Protein AF-A0AAJ5F1E7-F1 (afdb_monomer_lite)

Structure (mmCIF, N/CA/C/O backbone):
data_AF-A0AAJ5F1E7-F1
#
_entry.id   AF-A0AAJ5F1E7-F1
#
loop_
_atom_site.group_PDB
_atom_site.id
_atom_site.type_symbol
_atom_site.label_atom_id
_atom_site.label_alt_id
_atom_site.label_comp_id
_atom_site.label_asym_id
_atom_site.label_entity_id
_atom_site.label_seq_id
_atom_site.pdbx_PDB_ins_code
_atom_site.Cartn_x
_atom_site.Cartn_y
_atom_site.Cartn_z
_atom_site.occupancy
_atom_site.B_iso_or_equiv
_atom_site.auth_seq_id
_atom_site.auth_comp_id
_atom_site.auth_asym_id
_atom_site.auth_atom_id
_atom_site.pdbx_PDB_model_num
ATOM 1 N N . MET A 1 1 ? -9.838 35.430 -61.523 1.00 43.75 1 MET A N 1
ATOM 2 C CA . MET A 1 1 ? -9.400 35.312 -60.116 1.00 43.75 1 MET A CA 1
ATOM 3 C C . MET A 1 1 ? -10.337 34.340 -59.413 1.00 43.75 1 MET A C 1
ATOM 5 O O . MET A 1 1 ? -11.413 34.733 -58.996 1.00 43.75 1 MET A O 1
ATOM 9 N N . THR A 1 2 ? -9.972 33.060 -59.374 1.00 48.19 2 THR A N 1
ATOM 10 C CA . THR A 1 2 ? -10.753 31.978 -58.747 1.00 48.19 2 THR A CA 1
ATOM 11 C C . THR A 1 2 ? -9.774 30.975 -58.145 1.00 48.19 2 THR A C 1
ATOM 13 O O . THR A 1 2 ? -9.548 29.894 -58.677 1.00 48.19 2 THR A O 1
ATOM 16 N N . SER A 1 3 ? -9.138 31.349 -57.037 1.00 47.78 3 SER A N 1
ATOM 17 C CA . SER A 1 3 ? -8.420 30.406 -56.181 1.00 47.78 3 SER A CA 1
ATOM 18 C C . SER A 1 3 ? -9.342 30.031 -55.025 1.00 47.78 3 SER A C 1
ATOM 20 O O . SER A 1 3 ? -9.601 30.831 -54.130 1.00 47.78 3 SER A O 1
ATOM 22 N N . LYS A 1 4 ? -9.885 28.810 -55.095 1.00 58.03 4 LYS A N 1
ATOM 23 C CA . LYS A 1 4 ? -10.574 28.129 -53.990 1.00 58.03 4 LYS A CA 1
ATOM 24 C C . LYS A 1 4 ? -9.787 28.338 -52.686 1.00 58.03 4 LYS A C 1
ATOM 26 O O . LYS A 1 4 ? -8.591 28.043 -52.688 1.00 58.03 4 LYS A O 1
ATOM 31 N N . PRO A 1 5 ? -10.409 28.781 -51.581 1.00 51.72 5 PRO A N 1
ATOM 32 C CA . PRO A 1 5 ? -9.750 28.700 -50.291 1.00 51.72 5 PRO A CA 1
ATOM 33 C C . PRO A 1 5 ? -9.569 27.222 -49.932 1.00 51.72 5 PRO A C 1
ATOM 35 O O . PRO A 1 5 ? -10.505 26.421 -49.974 1.00 51.72 5 PRO A O 1
ATOM 38 N N . LEU A 1 6 ? -8.315 26.877 -49.658 1.00 56.28 6 LEU A N 1
ATOM 39 C CA . LEU A 1 6 ? -7.856 25.590 -49.164 1.00 56.28 6 LEU A CA 1
ATOM 40 C C . LEU A 1 6 ? -8.673 25.234 -47.911 1.00 56.28 6 LEU A C 1
ATOM 42 O O . LEU A 1 6 ? -8.721 26.016 -46.964 1.00 56.28 6 LEU A O 1
ATOM 46 N N . ASN A 1 7 ? -9.361 24.092 -47.944 1.00 60.34 7 ASN A N 1
ATOM 47 C CA . ASN A 1 7 ? -10.174 23.584 -46.842 1.00 60.34 7 ASN A CA 1
ATOM 48 C C . ASN A 1 7 ? -9.252 23.209 -45.676 1.00 60.34 7 ASN A C 1
ATOM 50 O O . ASN A 1 7 ? -8.722 22.101 -45.630 1.00 60.34 7 ASN A O 1
ATOM 54 N N . VAL A 1 8 ? -9.005 24.164 -44.783 1.00 63.16 8 VAL A N 1
ATOM 55 C CA . VAL A 1 8 ? -8.294 23.926 -43.530 1.00 63.16 8 VAL A CA 1
ATOM 56 C C . VAL A 1 8 ? -9.310 23.305 -42.570 1.00 63.16 8 VAL A C 1
ATOM 58 O O . VAL A 1 8 ? -10.287 23.979 -42.231 1.00 63.16 8 VAL A O 1
ATOM 61 N N . PRO A 1 9 ? -9.145 22.040 -42.142 1.00 60.50 9 PRO A N 1
ATOM 62 C CA . PRO A 1 9 ? -10.025 21.478 -41.130 1.00 60.50 9 PRO A CA 1
ATOM 63 C C . PRO A 1 9 ? -9.928 22.338 -39.859 1.00 60.50 9 PRO A C 1
ATOM 65 O O . PRO A 1 9 ? -8.837 22.807 -39.518 1.00 60.50 9 PRO A O 1
ATOM 68 N N . PRO A 1 10 ? -11.050 22.604 -39.167 1.00 61.69 10 PRO A N 1
ATOM 69 C CA . PRO A 1 10 ? -11.043 23.466 -37.996 1.00 61.69 10 PRO A CA 1
ATOM 70 C C . PRO A 1 10 ? -10.083 22.894 -36.952 1.00 61.69 10 PRO A C 1
ATOM 72 O O . PRO A 1 10 ? -10.105 21.697 -36.681 1.00 61.69 10 PRO A O 1
ATOM 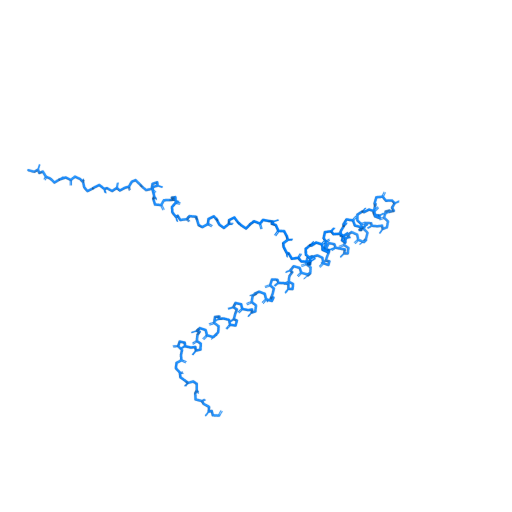75 N N . LEU A 1 11 ? -9.280 23.761 -36.327 1.00 57.34 11 LEU A N 1
ATOM 76 C CA . LEU A 1 11 ? -8.328 23.435 -35.249 1.00 57.34 11 LEU A CA 1
ATOM 77 C C . LEU A 1 11 ? -8.943 22.612 -34.095 1.00 57.34 11 LEU A C 1
ATOM 79 O O . LEU A 1 11 ? -8.213 22.023 -33.303 1.00 57.34 11 LEU A O 1
ATOM 83 N N . ALA A 1 12 ? -10.274 22.545 -34.010 1.00 58.34 12 ALA A N 1
ATOM 84 C CA . ALA A 1 12 ? -11.009 21.653 -33.121 1.00 58.34 12 ALA A CA 1
ATOM 85 C C . ALA A 1 12 ? -10.772 20.157 -33.424 1.00 58.34 12 ALA A C 1
ATOM 87 O O . ALA A 1 12 ? -10.647 19.376 -32.489 1.00 58.34 12 ALA A O 1
ATOM 88 N N . ALA A 1 13 ? -10.631 19.763 -34.696 1.00 55.75 13 ALA A N 1
ATOM 89 C CA . ALA A 1 13 ? -10.428 18.368 -35.102 1.00 55.75 13 ALA A CA 1
ATOM 90 C C . ALA A 1 13 ? -9.014 17.842 -34.788 1.00 55.75 13 ALA A C 1
ATOM 92 O O . ALA A 1 13 ? -8.841 16.654 -34.554 1.00 55.75 13 ALA A O 1
ATOM 93 N N . LEU A 1 14 ? -8.010 18.725 -34.715 1.00 55.81 14 LEU A N 1
ATOM 94 C CA . LEU A 1 14 ? -6.647 18.364 -34.292 1.00 55.81 14 LEU A CA 1
ATOM 95 C C . LEU A 1 14 ? -6.487 18.305 -32.766 1.00 55.81 14 LEU A C 1
ATOM 97 O O . LEU A 1 14 ? -5.476 17.812 -32.271 1.00 55.81 14 LEU A O 1
ATOM 101 N N . LYS A 1 15 ? -7.468 18.815 -32.012 1.00 55.41 15 LYS A N 1
ATOM 102 C CA . LYS A 1 15 ? -7.438 18.818 -30.546 1.00 55.41 15 LYS A CA 1
ATOM 103 C C . LYS A 1 15 ? -8.036 17.543 -29.941 1.00 55.41 15 LYS A C 1
ATOM 105 O O . LYS A 1 15 ? -7.655 17.186 -28.832 1.00 55.41 15 LYS A O 1
ATOM 110 N N . ASP A 1 16 ? -8.909 16.852 -30.676 1.00 50.72 16 ASP A N 1
ATOM 111 C CA . ASP A 1 16 ? -9.535 15.597 -30.235 1.00 50.72 16 ASP A CA 1
ATOM 112 C C . ASP A 1 16 ? -8.636 14.358 -30.410 1.00 50.72 16 ASP A C 1
ATOM 114 O O . ASP A 1 16 ? -8.837 13.364 -29.718 1.00 50.72 16 ASP A O 1
ATOM 118 N N . GLU A 1 17 ? -7.604 14.406 -31.262 1.00 54.88 17 GLU A N 1
ATOM 119 C CA . GLU A 1 17 ? -6.685 13.267 -31.458 1.00 54.88 17 GLU A CA 1
ATOM 120 C C . GLU A 1 17 ? -5.483 13.245 -30.498 1.00 54.88 17 GLU A C 1
ATOM 122 O O . GLU A 1 17 ? -4.774 12.242 -30.421 1.00 54.88 17 GLU A O 1
ATOM 127 N N . MET A 1 18 ? -5.240 14.321 -29.740 1.00 52.25 18 MET A N 1
ATOM 128 C CA . MET A 1 18 ? -4.019 14.477 -28.934 1.00 52.25 18 MET A CA 1
ATOM 129 C C . MET A 1 18 ? -4.230 14.323 -27.417 1.00 52.25 18 MET A C 1
ATOM 131 O O . MET A 1 18 ? -3.414 14.788 -26.625 1.00 52.25 18 MET A O 1
ATOM 135 N N . GLU A 1 19 ? -5.289 13.636 -26.982 1.00 57.28 19 GLU A N 1
ATOM 136 C CA . GLU A 1 19 ? -5.326 13.048 -25.639 1.00 57.28 19 GLU A CA 1
ATOM 137 C C . GLU A 1 19 ? -5.233 11.523 -25.755 1.00 57.28 19 GLU A C 1
ATOM 139 O O . GLU A 1 19 ? -6.247 10.866 -26.015 1.00 57.28 19 GLU A O 1
ATOM 144 N N . PRO A 1 20 ? -4.081 10.895 -25.452 1.00 51.28 20 PRO A N 1
ATOM 145 C CA . PRO A 1 20 ? -4.123 9.534 -24.964 1.00 51.28 20 PRO A CA 1
ATOM 146 C C . PRO A 1 20 ? -4.824 9.589 -23.605 1.00 51.28 20 PRO A C 1
ATOM 148 O O . PRO A 1 20 ? -4.184 9.698 -22.554 1.00 51.28 20 PRO A O 1
ATOM 151 N N . ARG A 1 21 ? -6.162 9.503 -23.610 1.00 55.34 21 ARG A N 1
ATOM 152 C CA . ARG A 1 21 ? -6.950 9.137 -22.434 1.00 55.34 21 ARG A CA 1
ATOM 153 C C . ARG A 1 21 ? -6.589 7.709 -22.084 1.00 55.34 21 ARG A C 1
ATOM 155 O O . ARG A 1 21 ? -7.329 6.759 -22.327 1.00 55.34 21 ARG A O 1
ATOM 162 N N . THR A 1 22 ? -5.434 7.588 -21.451 1.00 53.06 22 THR A N 1
ATOM 163 C CA . THR A 1 22 ? -5.042 6.446 -20.659 1.00 53.06 22 THR A CA 1
ATOM 164 C C . THR A 1 22 ? -6.015 6.435 -19.490 1.00 53.06 22 THR A C 1
ATOM 166 O O . THR A 1 22 ? -5.723 6.918 -18.397 1.00 53.06 22 THR A O 1
ATOM 169 N N . ARG A 1 23 ? -7.227 5.919 -19.725 1.00 49.75 23 ARG A N 1
ATOM 170 C CA . ARG A 1 23 ? -8.078 5.401 -18.664 1.00 49.75 23 ARG A CA 1
ATOM 171 C C . ARG A 1 23 ? -7.279 4.258 -18.056 1.00 49.75 23 ARG A C 1
ATOM 173 O O . ARG A 1 23 ? -7.444 3.106 -18.438 1.00 49.75 23 ARG A O 1
ATOM 180 N N . ARG A 1 24 ? -6.378 4.591 -17.125 1.00 54.38 24 ARG A N 1
ATOM 181 C CA . ARG A 1 24 ? -5.864 3.657 -16.130 1.00 54.38 24 ARG A CA 1
ATOM 182 C C . ARG A 1 24 ? -7.104 3.176 -15.405 1.00 54.38 24 ARG A C 1
ATOM 184 O O . ARG A 1 24 ? -7.616 3.857 -14.520 1.00 54.38 24 ARG A O 1
ATOM 191 N N . SER A 1 25 ? -7.654 2.062 -15.872 1.00 41.56 25 SER A N 1
ATOM 192 C CA . SER A 1 25 ? -8.683 1.332 -15.163 1.00 41.56 25 SER A CA 1
ATOM 193 C C . SER A 1 25 ? -8.123 1.105 -13.770 1.00 41.56 25 SER A C 1
ATOM 195 O O . SER A 1 25 ? -7.166 0.355 -13.591 1.00 41.56 25 SER A O 1
ATOM 197 N N . PHE A 1 26 ? -8.690 1.816 -12.804 1.00 53.44 26 PHE A N 1
ATOM 198 C CA . PHE A 1 26 ? -8.350 1.792 -11.385 1.00 53.44 26 PHE A CA 1
ATOM 199 C C . PHE A 1 26 ? -8.746 0.450 -10.742 1.00 53.44 26 PHE A C 1
ATOM 201 O O . PHE A 1 26 ? -9.106 0.396 -9.573 1.00 53.44 26 PHE A O 1
ATOM 208 N N . PHE A 1 27 ? -8.742 -0.636 -11.518 1.00 46.97 27 PHE A N 1
ATOM 209 C CA . PHE A 1 27 ? -8.959 -1.979 -11.027 1.00 46.97 27 PHE A CA 1
ATOM 210 C C . PHE A 1 27 ? -7.647 -2.455 -10.407 1.00 46.97 27 PHE A C 1
ATOM 212 O O . PHE A 1 27 ? -6.650 -2.596 -11.119 1.00 46.97 27 PHE A O 1
ATOM 219 N N . PRO A 1 28 ? -7.610 -2.681 -9.086 1.00 54.41 28 PRO A N 1
ATOM 220 C CA . PRO A 1 28 ? -6.421 -3.183 -8.427 1.00 54.41 28 PRO A CA 1
ATOM 221 C C . PRO A 1 28 ? -6.249 -4.669 -8.778 1.00 54.41 28 PRO A C 1
ATOM 223 O O . PRO A 1 28 ? -6.677 -5.535 -8.026 1.00 54.41 28 PRO A O 1
ATOM 226 N N . SER A 1 29 ? -5.642 -4.991 -9.926 1.00 56.84 29 SER A N 1
ATOM 227 C CA . SER A 1 29 ? -5.343 -6.388 -10.308 1.00 56.84 29 SER A CA 1
ATOM 228 C C . SER A 1 29 ? -4.079 -6.946 -9.639 1.00 56.84 29 SER A C 1
ATOM 230 O O . SER A 1 29 ? -3.660 -8.068 -9.912 1.00 56.84 29 SER A O 1
ATOM 232 N N . SER A 1 30 ? -3.460 -6.167 -8.751 1.00 69.69 30 SER A N 1
ATOM 233 C CA . SER A 1 30 ? -2.260 -6.549 -8.022 1.00 69.69 30 SER A CA 1
ATOM 234 C C . SER A 1 30 ? -2.639 -7.061 -6.633 1.00 69.69 30 SER A C 1
ATOM 236 O O . SER A 1 30 ? -3.234 -6.329 -5.838 1.00 69.69 30 SER A O 1
ATOM 238 N N . ILE A 1 31 ? -2.266 -8.309 -6.321 1.00 80.25 31 ILE A N 1
ATOM 239 C CA . ILE A 1 31 ? -2.447 -8.955 -5.003 1.00 80.25 31 ILE A CA 1
ATOM 240 C C . ILE A 1 31 ? -1.986 -8.042 -3.855 1.00 80.25 31 ILE A C 1
ATOM 242 O O . ILE A 1 31 ? -2.619 -7.981 -2.803 1.00 80.25 31 ILE A O 1
ATOM 246 N N . TYR A 1 32 ? -0.929 -7.261 -4.095 1.00 80.56 32 TYR A N 1
ATOM 247 C CA . TYR A 1 32 ? -0.390 -6.293 -3.146 1.00 80.56 32 TYR A CA 1
ATOM 248 C C . TYR A 1 32 ? -1.391 -5.189 -2.809 1.00 80.56 32 TYR A C 1
ATOM 250 O O . TYR A 1 32 ? -1.512 -4.794 -1.656 1.00 80.56 32 TYR A O 1
ATOM 258 N N . THR A 1 33 ? -2.143 -4.697 -3.794 1.00 81.31 33 THR A N 1
ATOM 259 C CA . THR A 1 33 ? -3.145 -3.654 -3.561 1.00 81.31 33 THR A CA 1
ATOM 2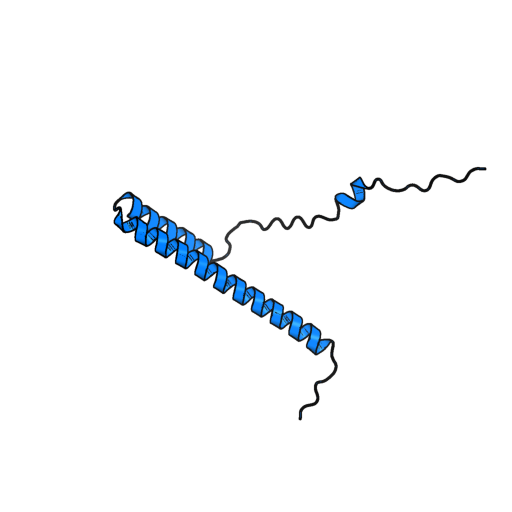60 C C . THR A 1 33 ? -4.311 -4.181 -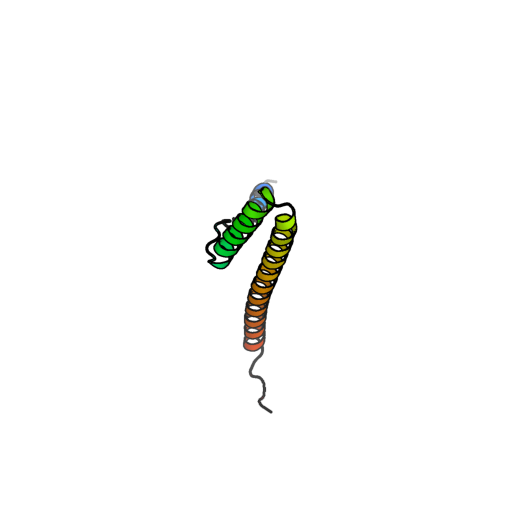2.730 1.00 81.31 33 THR A C 1
ATOM 262 O O . THR A 1 33 ? -4.753 -3.492 -1.816 1.00 81.31 33 THR A O 1
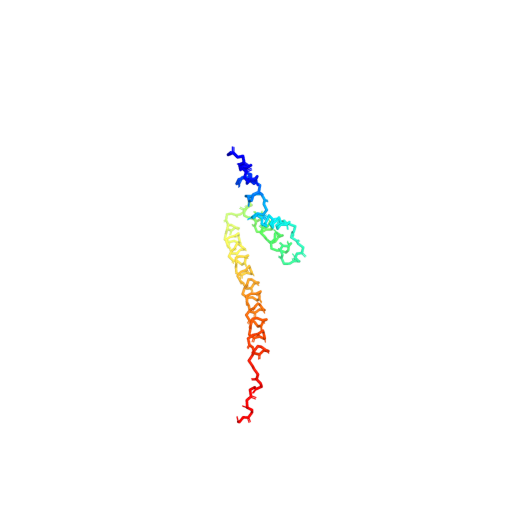ATOM 265 N N . VAL A 1 34 ? -4.758 -5.416 -2.980 1.00 85.06 34 VAL A N 1
ATOM 266 C CA . VAL A 1 34 ? -5.806 -6.068 -2.175 1.00 85.06 34 VAL A CA 1
ATOM 267 C C . VAL A 1 34 ? -5.336 -6.274 -0.734 1.00 85.06 34 VAL A C 1
ATOM 269 O O . VAL A 1 34 ? -6.046 -5.906 0.200 1.00 85.06 34 VAL A O 1
ATOM 272 N N . PHE A 1 35 ? -4.115 -6.783 -0.542 1.00 87.94 35 PHE A N 1
ATOM 273 C CA . PHE A 1 35 ? -3.517 -6.942 0.784 1.00 87.94 35 PHE A CA 1
ATOM 274 C C . PHE A 1 35 ? -3.423 -5.611 1.542 1.00 87.94 35 PHE A C 1
ATOM 276 O O . PHE A 1 35 ? -3.823 -5.534 2.700 1.00 87.94 35 PHE A O 1
ATOM 283 N N . LEU A 1 36 ? -2.951 -4.546 0.887 1.00 87.50 36 LEU A N 1
ATOM 284 C CA . LEU A 1 36 ? -2.839 -3.222 1.503 1.00 87.50 36 LEU A CA 1
ATOM 285 C C . LEU A 1 36 ? -4.210 -2.641 1.871 1.00 87.50 36 LEU A C 1
ATOM 287 O O . LEU A 1 36 ? -4.340 -2.024 2.926 1.00 87.50 36 LEU A O 1
ATOM 291 N N . ILE A 1 37 ? -5.241 -2.853 1.048 1.00 87.56 37 ILE A N 1
ATOM 292 C CA . ILE A 1 37 ? -6.612 -2.439 1.376 1.00 87.56 37 ILE A CA 1
ATOM 293 C C . ILE A 1 37 ? -7.103 -3.180 2.623 1.00 87.56 37 ILE A C 1
ATOM 295 O O . ILE A 1 37 ? -7.571 -2.536 3.558 1.00 87.56 37 ILE A O 1
ATOM 299 N N . LEU A 1 38 ? -6.943 -4.507 2.675 1.00 90.75 38 LEU A N 1
ATOM 300 C CA . LEU A 1 38 ? -7.345 -5.315 3.830 1.00 90.75 38 LEU A CA 1
ATOM 301 C C . LEU A 1 38 ? -6.586 -4.922 5.103 1.00 90.75 38 LEU A C 1
ATOM 303 O O . LEU A 1 38 ? -7.197 -4.801 6.161 1.00 90.75 38 LEU A O 1
ATOM 307 N N . LEU A 1 39 ? -5.279 -4.668 5.000 1.00 90.25 39 LEU A N 1
ATOM 308 C CA . LEU A 1 39 ? -4.448 -4.231 6.120 1.00 90.25 39 LEU A CA 1
ATOM 309 C C . LEU A 1 39 ? -4.913 -2.881 6.680 1.00 90.25 39 LEU A C 1
ATOM 311 O O . LEU A 1 39 ? -5.061 -2.741 7.892 1.00 90.25 39 LEU A O 1
ATOM 315 N N . ASN A 1 40 ? -5.174 -1.899 5.812 1.00 90.25 40 ASN A N 1
ATOM 316 C CA . ASN A 1 40 ? -5.677 -0.594 6.247 1.00 90.25 40 ASN A CA 1
ATOM 317 C C . ASN A 1 40 ? -7.085 -0.705 6.843 1.00 90.25 40 ASN A C 1
ATOM 319 O O . ASN A 1 40 ? -7.376 -0.038 7.832 1.00 90.25 40 ASN A O 1
ATOM 323 N N . LEU A 1 41 ? -7.941 -1.571 6.293 1.00 91.38 41 LEU A N 1
ATOM 324 C CA . LEU A 1 41 ? -9.284 -1.797 6.822 1.00 91.38 41 LEU A CA 1
ATOM 325 C C . LEU A 1 41 ? -9.244 -2.455 8.209 1.00 91.38 41 LEU A C 1
ATOM 327 O O . LEU A 1 41 ? -9.972 -2.043 9.108 1.00 91.38 41 LEU A O 1
ATOM 331 N N . ALA A 1 42 ? -8.352 -3.429 8.406 1.00 88.81 42 ALA A N 1
ATOM 332 C CA . ALA A 1 42 ? -8.127 -4.065 9.698 1.00 88.81 42 ALA A CA 1
ATOM 333 C C . ALA A 1 42 ? -7.569 -3.071 10.729 1.00 88.81 42 ALA A C 1
ATOM 335 O O . ALA A 1 42 ? -8.088 -2.985 11.841 1.00 88.81 42 ALA A O 1
ATOM 336 N N . ALA A 1 43 ? -6.567 -2.269 10.355 1.00 88.19 43 ALA A N 1
ATOM 337 C CA . ALA A 1 43 ? -6.015 -1.231 11.225 1.00 88.19 43 ALA A CA 1
ATOM 338 C C . ALA A 1 43 ? -7.080 -0.193 11.613 1.00 88.19 43 ALA A C 1
ATOM 340 O O . ALA A 1 43 ? -7.200 0.170 12.783 1.00 88.19 43 ALA A O 1
ATOM 341 N N . PHE A 1 44 ? -7.905 0.229 10.651 1.00 89.62 44 PHE A N 1
ATOM 342 C CA . PHE A 1 44 ? -9.006 1.155 10.894 1.00 89.62 44 PHE A CA 1
ATOM 343 C C . PHE A 1 44 ? -10.070 0.550 11.813 1.00 89.62 44 PHE A C 1
ATOM 345 O O . PHE A 1 44 ? -10.520 1.211 12.743 1.00 89.62 44 PHE A O 1
ATOM 352 N N . SER A 1 45 ? -10.417 -0.726 11.620 1.00 90.81 45 SER A N 1
ATOM 353 C CA . SER A 1 45 ? -11.349 -1.438 12.499 1.00 90.81 45 SER A CA 1
ATOM 354 C C . SER A 1 45 ? -10.881 -1.439 13.955 1.00 90.81 45 SER A C 1
ATOM 356 O O . SER A 1 45 ? -11.705 -1.290 14.853 1.00 90.81 45 SER A O 1
ATOM 358 N N . VAL A 1 46 ? -9.578 -1.592 14.202 1.00 89.00 46 VAL A N 1
ATOM 359 C CA . VAL A 1 46 ? -9.014 -1.523 15.559 1.00 89.00 46 VAL A CA 1
ATOM 360 C C . VAL A 1 46 ? -9.058 -0.089 16.097 1.00 89.00 46 VAL A C 1
ATOM 362 O O . VAL A 1 46 ? -9.402 0.115 17.258 1.00 89.00 46 VAL A O 1
ATOM 365 N N . ALA A 1 47 ? -8.776 0.909 15.255 1.00 89.88 47 ALA A N 1
ATOM 366 C CA . ALA A 1 47 ? -8.779 2.324 15.637 1.00 89.88 47 ALA A CA 1
ATOM 367 C C . ALA A 1 47 ? -10.156 2.864 16.058 1.00 89.88 47 ALA A C 1
ATOM 369 O O . ALA A 1 47 ? -10.228 3.809 16.839 1.00 89.88 47 ALA A O 1
ATOM 370 N N . VAL A 1 48 ? -11.245 2.268 15.561 1.00 88.62 48 VAL A N 1
ATOM 371 C CA . VAL A 1 48 ? -12.616 2.621 15.974 1.00 88.62 48 VAL A CA 1
ATOM 372 C C . VAL A 1 48 ? -12.902 2.184 17.416 1.00 88.62 48 VAL A C 1
ATOM 374 O O . VAL A 1 48 ? -13.685 2.831 18.106 1.00 88.62 48 VAL A O 1
ATOM 377 N N . VAL A 1 49 ? -12.273 1.097 17.873 1.00 89.44 49 VAL A N 1
ATOM 378 C CA . VAL A 1 49 ? -12.508 0.512 19.203 1.00 89.44 49 VAL A CA 1
ATOM 379 C C . VAL A 1 49 ? -11.501 1.025 20.236 1.00 89.44 49 VAL A C 1
ATOM 381 O O . VAL A 1 49 ? -11.860 1.220 21.395 1.00 89.44 49 VAL A O 1
ATOM 384 N N . ASP A 1 50 ? -10.255 1.271 19.830 1.00 87.69 50 ASP A N 1
ATOM 385 C CA . ASP A 1 50 ? -9.187 1.765 20.699 1.00 87.69 50 ASP A CA 1
ATOM 386 C C . ASP A 1 50 ? -8.432 2.914 20.018 1.00 87.69 50 ASP A C 1
ATOM 388 O O . ASP A 1 50 ? -7.912 2.768 18.910 1.00 87.69 50 ASP A O 1
ATOM 392 N N . ALA A 1 51 ? -8.299 4.047 20.714 1.00 81.75 51 ALA A N 1
ATOM 393 C CA . ALA A 1 51 ? -7.539 5.206 20.247 1.00 81.75 51 ALA A CA 1
ATOM 394 C C . ALA A 1 51 ? -6.068 4.865 19.938 1.00 81.75 51 ALA A C 1
ATOM 396 O O . ALA A 1 51 ? -5.450 5.500 19.083 1.00 81.75 51 ALA A O 1
ATOM 397 N N . LYS A 1 52 ? -5.504 3.827 20.572 1.00 83.19 52 LYS A N 1
ATOM 398 C CA . LYS A 1 52 ? -4.161 3.314 20.246 1.00 83.19 52 LYS A CA 1
ATOM 399 C C . LYS A 1 52 ? -4.093 2.690 18.851 1.00 83.19 52 LYS A C 1
ATOM 401 O O . LYS A 1 52 ? -3.026 2.686 18.237 1.00 83.19 52 LYS A O 1
ATOM 406 N N . GLY A 1 53 ? -5.221 2.230 18.311 1.00 83.94 53 GLY A N 1
ATOM 407 C CA . GLY A 1 53 ? -5.331 1.745 16.938 1.00 83.94 53 GLY A CA 1
ATOM 408 C C . GLY A 1 53 ? -5.055 2.828 15.893 1.00 83.94 53 GLY A C 1
ATOM 409 O O . GLY A 1 53 ? -4.647 2.501 14.781 1.00 83.94 53 GLY A O 1
ATOM 410 N N . LEU A 1 54 ? -5.147 4.117 16.249 1.00 86.31 54 LEU A N 1
ATOM 411 C CA . LEU A 1 54 ? -4.727 5.212 15.370 1.00 86.31 54 LEU A CA 1
ATOM 412 C C . LEU A 1 54 ? -3.251 5.081 14.962 1.00 86.31 54 LEU A C 1
ATOM 414 O O . LEU A 1 54 ? -2.900 5.349 13.815 1.00 86.31 54 LEU A O 1
ATOM 418 N N . VAL A 1 55 ? -2.388 4.606 15.867 1.00 89.25 55 VAL A N 1
ATOM 419 C CA . VAL A 1 55 ? -0.966 4.370 15.568 1.00 89.25 55 VAL A CA 1
ATOM 420 C C . VAL A 1 55 ? -0.807 3.268 14.519 1.00 89.25 55 VAL A 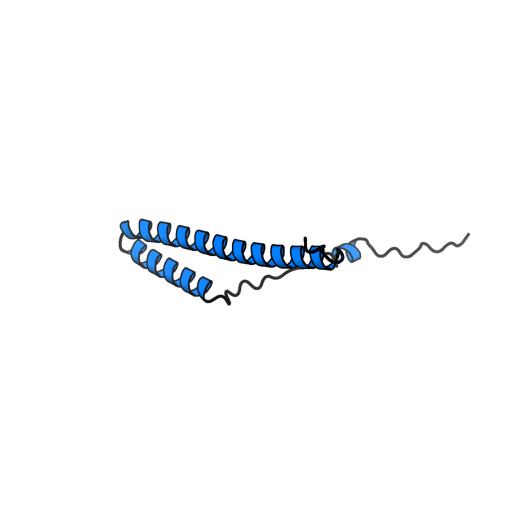C 1
ATOM 422 O O . VAL A 1 55 ? 0.013 3.398 13.611 1.00 89.25 55 VAL A O 1
ATOM 425 N N . LEU A 1 56 ? -1.625 2.212 14.590 1.00 87.81 56 LEU A N 1
ATOM 426 C CA . LEU A 1 56 ? -1.629 1.139 13.592 1.00 87.81 56 LEU A CA 1
ATOM 427 C C . LEU A 1 56 ? -2.076 1.645 12.219 1.00 87.81 56 LEU A C 1
ATOM 429 O O . LEU A 1 56 ? -1.484 1.250 11.220 1.00 87.81 56 LEU A O 1
ATOM 433 N N . VAL A 1 57 ? -3.059 2.547 12.168 1.00 88.12 57 VAL A N 1
ATOM 434 C CA . VAL A 1 57 ? -3.506 3.184 10.917 1.00 88.12 57 VAL A CA 1
ATOM 435 C C . VAL A 1 57 ? -2.392 4.030 10.302 1.00 88.12 57 VAL A C 1
ATOM 437 O O . VAL A 1 57 ? -2.136 3.950 9.103 1.00 88.12 57 VAL A O 1
ATOM 440 N N . VAL A 1 58 ? -1.680 4.817 11.113 1.00 90.88 58 VAL A N 1
ATOM 441 C CA . VAL A 1 58 ? -0.542 5.612 10.627 1.00 90.88 58 VAL A CA 1
ATOM 442 C C . VAL A 1 58 ? 0.572 4.703 10.095 1.00 90.88 58 VAL A C 1
ATOM 444 O O . VAL A 1 58 ? 1.094 4.943 9.005 1.00 90.88 58 VAL A O 1
ATOM 447 N N . LEU A 1 59 ? 0.901 3.624 10.812 1.00 90.31 59 LEU A N 1
ATOM 448 C CA . LEU A 1 59 ? 1.894 2.641 10.370 1.00 90.31 59 LEU A CA 1
ATOM 449 C C . LEU A 1 59 ? 1.467 1.918 9.083 1.00 90.31 59 LEU A C 1
ATOM 451 O O . LEU A 1 59 ? 2.289 1.756 8.179 1.00 90.31 59 LEU A O 1
ATOM 455 N N . SER A 1 60 ? 0.197 1.521 8.957 1.00 90.75 60 SER A N 1
ATOM 456 C CA . SER A 1 60 ? -0.310 0.849 7.754 1.00 90.75 60 SER A CA 1
ATOM 457 C C . SER A 1 60 ? -0.297 1.775 6.538 1.00 90.75 60 SER A C 1
ATOM 459 O O . SER A 1 60 ? 0.070 1.348 5.440 1.00 90.75 60 SER A O 1
ATOM 461 N N . LEU A 1 61 ? -0.613 3.059 6.728 1.00 89.25 61 LEU A N 1
ATOM 462 C CA . LEU A 1 61 ? -0.503 4.090 5.696 1.00 89.25 61 LEU A CA 1
ATOM 463 C C . LEU A 1 61 ? 0.950 4.298 5.259 1.00 89.25 61 LEU A C 1
ATOM 465 O O . LEU A 1 61 ? 1.231 4.265 4.060 1.00 89.25 61 LEU A O 1
ATOM 469 N N . MET A 1 62 ? 1.886 4.440 6.204 1.00 91.19 62 MET A N 1
ATOM 470 C CA . MET A 1 62 ? 3.315 4.550 5.881 1.00 91.19 62 MET A CA 1
ATOM 471 C C . MET A 1 62 ? 3.814 3.332 5.100 1.00 91.19 62 MET A C 1
ATOM 473 O O . MET A 1 62 ? 4.492 3.485 4.083 1.00 91.19 62 MET A O 1
ATOM 477 N N . TYR A 1 63 ? 3.428 2.127 5.520 1.00 88.19 63 TYR A N 1
ATOM 478 C CA . TYR A 1 63 ? 3.773 0.894 4.817 1.00 88.19 63 TYR A CA 1
ATOM 479 C C . TYR A 1 63 ? 3.185 0.844 3.398 1.00 88.19 63 TYR A C 1
ATOM 481 O O . TYR A 1 63 ? 3.863 0.445 2.452 1.00 88.19 63 TYR A O 1
ATOM 489 N N . THR A 1 64 ? 1.949 1.317 3.222 1.00 87.56 64 THR A N 1
ATOM 490 C CA . THR A 1 64 ? 1.279 1.409 1.914 1.00 87.56 64 THR A CA 1
ATOM 491 C C . THR A 1 64 ? 2.036 2.329 0.959 1.00 87.56 64 THR A C 1
ATOM 493 O O . THR A 1 64 ? 2.255 1.974 -0.202 1.00 87.56 64 THR A O 1
ATOM 496 N N . VAL A 1 65 ? 2.463 3.500 1.442 1.00 86.56 65 VAL A N 1
ATOM 497 C CA . VAL A 1 65 ? 3.273 4.444 0.660 1.00 86.56 65 VAL A CA 1
ATOM 498 C C . VAL A 1 65 ? 4.620 3.823 0.312 1.00 86.56 65 VAL A C 1
ATOM 500 O O . VAL A 1 65 ? 5.019 3.852 -0.850 1.00 86.56 65 VAL A O 1
ATOM 503 N N . HIS A 1 66 ? 5.289 3.201 1.282 1.00 87.50 66 HIS A N 1
ATOM 504 C CA . HIS A 1 66 ? 6.579 2.557 1.064 1.00 87.50 66 HIS A CA 1
ATOM 505 C C . HIS A 1 66 ? 6.509 1.455 -0.003 1.00 87.50 66 HIS A C 1
ATOM 507 O O . HIS A 1 66 ? 7.329 1.428 -0.918 1.00 87.50 66 HIS A O 1
ATOM 513 N N . MET A 1 67 ? 5.489 0.595 0.057 1.00 83.25 67 MET A N 1
ATOM 514 C CA . MET A 1 67 ? 5.258 -0.442 -0.951 1.00 83.25 67 MET A CA 1
ATOM 515 C C . MET A 1 67 ? 4.992 0.143 -2.338 1.00 83.25 67 MET A C 1
ATOM 517 O O . MET A 1 67 ? 5.534 -0.357 -3.323 1.00 83.25 67 MET A O 1
ATOM 521 N N . ARG A 1 68 ? 4.203 1.222 -2.438 1.00 82.75 68 ARG A N 1
ATOM 522 C CA . ARG A 1 68 ? 4.010 1.914 -3.721 1.00 82.75 68 ARG A CA 1
ATOM 523 C C . ARG A 1 68 ? 5.325 2.448 -4.270 1.00 82.75 68 ARG A C 1
ATOM 525 O O . ARG A 1 68 ? 5.593 2.231 -5.441 1.00 82.75 68 ARG A O 1
ATOM 532 N N . VAL A 1 69 ? 6.148 3.083 -3.436 1.00 80.75 69 VAL A N 1
ATOM 533 C CA . VAL A 1 69 ? 7.457 3.602 -3.858 1.00 80.75 69 VAL A CA 1
ATOM 534 C C . VAL A 1 69 ? 8.360 2.474 -4.354 1.00 80.75 69 VAL A C 1
ATOM 536 O O . VAL A 1 69 ? 8.926 2.599 -5.432 1.00 80.75 69 VAL A O 1
ATOM 539 N N . GLN A 1 70 ? 8.455 1.352 -3.634 1.00 78.12 70 GLN A N 1
ATOM 540 C CA . GLN A 1 70 ? 9.263 0.213 -4.085 1.00 78.12 70 GLN A CA 1
ATOM 541 C C . GLN A 1 70 ? 8.778 -0.373 -5.417 1.00 78.12 70 GLN A C 1
ATOM 543 O O . GLN A 1 70 ? 9.593 -0.744 -6.261 1.00 78.12 70 GLN A O 1
ATOM 548 N N . LEU A 1 71 ? 7.460 -0.475 -5.614 1.00 72.19 71 LEU A N 1
ATOM 549 C CA . LEU A 1 71 ? 6.896 -0.962 -6.873 1.00 72.19 71 LEU A CA 1
ATOM 550 C C . LEU A 1 71 ? 7.197 0.006 -8.022 1.00 72.19 71 LEU A C 1
ATOM 552 O O . LEU A 1 71 ? 7.677 -0.439 -9.062 1.00 72.19 71 LEU A O 1
ATOM 556 N N . THR A 1 72 ? 7.022 1.312 -7.805 1.00 71.75 72 THR A N 1
ATOM 557 C CA . THR A 1 72 ? 7.383 2.343 -8.786 1.00 71.75 72 THR A CA 1
ATOM 558 C C . THR A 1 72 ? 8.872 2.286 -9.130 1.00 71.75 72 THR A C 1
ATOM 560 O O . THR A 1 72 ? 9.224 2.290 -10.302 1.00 71.75 72 THR A O 1
ATOM 563 N N . GLN A 1 73 ? 9.755 2.132 -8.140 1.00 67.94 73 GLN A N 1
ATOM 564 C CA . GLN A 1 73 ? 11.200 2.026 -8.373 1.00 67.94 73 GLN A CA 1
ATOM 565 C C . GLN A 1 73 ? 11.580 0.794 -9.202 1.00 67.94 73 GLN A C 1
ATOM 567 O O . GLN A 1 73 ? 12.484 0.861 -10.031 1.00 67.94 73 GLN A O 1
ATOM 572 N N . ARG A 1 74 ? 10.892 -0.339 -9.016 1.00 67.19 74 ARG A N 1
ATOM 573 C CA . ARG A 1 74 ? 11.116 -1.538 -9.840 1.00 67.19 74 ARG A CA 1
ATOM 574 C C . ARG A 1 74 ? 10.631 -1.352 -11.275 1.00 67.19 74 ARG A C 1
ATOM 576 O O . ARG A 1 74 ? 11.269 -1.855 -12.196 1.00 67.19 74 ARG A O 1
ATOM 583 N N . GLU A 1 75 ? 9.523 -0.647 -11.474 1.00 66.19 75 GLU A N 1
ATOM 584 C CA . GLU A 1 75 ? 9.042 -0.277 -12.810 1.00 66.19 75 GLU A CA 1
ATOM 585 C C . GLU A 1 75 ? 10.004 0.705 -13.497 1.00 66.19 75 GLU A C 1
ATOM 587 O O . GLU A 1 75 ? 10.321 0.534 -14.673 1.00 66.19 75 GLU A O 1
ATOM 592 N N . GLU A 1 76 ? 10.538 1.677 -12.755 1.00 60.34 76 GLU A N 1
ATOM 593 C CA . GLU A 1 76 ? 11.549 2.626 -13.232 1.00 60.34 76 GLU A CA 1
ATOM 594 C C . GLU A 1 76 ? 12.877 1.936 -13.575 1.00 60.34 76 GLU A C 1
ATOM 596 O O . GLU A 1 76 ? 13.477 2.251 -14.602 1.00 60.34 76 GLU A O 1
ATOM 601 N N . GLN A 1 77 ? 13.312 0.949 -12.784 1.00 59.56 77 GLN A N 1
ATOM 602 C CA . GLN A 1 77 ? 14.492 0.135 -13.097 1.00 59.56 77 GLN A CA 1
ATOM 603 C C . GLN A 1 77 ? 14.297 -0.706 -14.356 1.00 59.56 77 GLN A C 1
ATOM 605 O O . GLN A 1 77 ? 15.211 -0.780 -15.170 1.00 59.56 77 GLN A O 1
ATOM 610 N N . ARG A 1 78 ? 13.117 -1.309 -14.552 1.00 65.56 78 ARG A N 1
ATOM 611 C CA . ARG A 1 78 ? 12.818 -2.065 -15.779 1.00 65.56 78 ARG A CA 1
ATOM 612 C C . ARG A 1 78 ? 12.852 -1.171 -17.010 1.00 65.56 78 ARG A C 1
ATOM 614 O O . ARG A 1 78 ? 13.538 -1.508 -17.963 1.00 65.56 78 ARG A O 1
ATOM 621 N N . ARG A 1 79 ? 12.214 0.002 -16.949 1.00 64.56 79 ARG A N 1
ATOM 622 C CA . ARG A 1 79 ? 12.265 0.974 -18.050 1.00 64.56 79 ARG A CA 1
ATOM 623 C C . ARG A 1 79 ? 13.668 1.502 -18.306 1.00 64.56 79 ARG A C 1
ATOM 625 O O . ARG A 1 79 ? 14.049 1.675 -19.451 1.00 64.56 79 ARG A O 1
ATOM 632 N N . THR A 1 80 ? 14.440 1.759 -17.253 1.00 66.19 80 THR A N 1
ATOM 633 C CA . THR A 1 80 ? 15.840 2.174 -17.405 1.00 66.19 80 THR A CA 1
ATOM 634 C C . THR A 1 80 ? 16.666 1.075 -18.067 1.00 66.19 80 THR A C 1
ATOM 636 O O . THR A 1 80 ? 17.497 1.383 -18.912 1.00 66.19 80 THR A O 1
ATOM 639 N N . ASN A 1 81 ? 16.426 -0.195 -17.726 1.00 69.12 81 ASN A N 1
ATOM 640 C CA . ASN A 1 81 ? 17.108 -1.320 -18.360 1.00 69.12 81 ASN A CA 1
ATOM 641 C C . ASN A 1 81 ? 16.713 -1.478 -19.835 1.00 69.12 81 ASN A C 1
ATOM 643 O O . ASN A 1 81 ? 17.591 -1.637 -20.668 1.00 69.12 81 ASN A O 1
ATOM 647 N N . GLU A 1 82 ? 15.425 -1.353 -20.166 1.00 71.31 82 GLU A N 1
ATOM 648 C CA . GLU A 1 82 ? 14.940 -1.365 -21.557 1.00 71.31 82 GLU A CA 1
ATOM 649 C C . GLU A 1 82 ? 15.553 -0.213 -22.376 1.00 71.31 82 GLU A C 1
ATOM 651 O O . GLU A 1 82 ? 16.057 -0.432 -23.471 1.00 71.31 82 GLU A O 1
ATOM 656 N N . LEU A 1 83 ? 15.614 1.004 -21.821 1.00 72.88 83 LEU A N 1
ATOM 657 C CA . LEU A 1 83 ? 16.246 2.157 -22.479 1.00 72.88 83 LEU A CA 1
ATOM 658 C C . LEU A 1 83 ? 17.769 2.004 -22.618 1.00 72.88 83 LEU A C 1
ATOM 660 O O . LEU A 1 83 ? 18.351 2.486 -23.587 1.00 72.88 83 LEU A O 1
ATOM 664 N N . LEU A 1 84 ? 18.431 1.360 -21.653 1.00 72.75 84 LEU A N 1
ATOM 665 C CA . LEU A 1 84 ? 19.854 1.033 -21.749 1.00 72.75 84 LEU A CA 1
ATOM 666 C C . LEU A 1 84 ? 20.111 -0.018 -22.827 1.00 72.75 84 LEU A C 1
ATOM 668 O O . LEU A 1 84 ? 21.072 0.139 -23.571 1.00 72.75 84 LEU A O 1
ATOM 672 N N . GLU A 1 85 ? 19.268 -1.046 -22.929 1.00 71.88 85 GLU A N 1
ATOM 673 C CA . GLU A 1 85 ? 19.327 -2.046 -23.999 1.00 71.88 85 GLU A CA 1
ATOM 674 C C . GLU A 1 85 ? 19.095 -1.398 -25.368 1.00 71.88 85 GLU A C 1
ATOM 676 O O . GLU A 1 85 ? 19.895 -1.620 -26.265 1.00 71.88 85 GLU A O 1
ATOM 681 N N . GLU A 1 86 ? 18.117 -0.499 -25.523 1.00 69.75 86 GLU A N 1
ATOM 682 C CA . GLU A 1 86 ? 17.907 0.245 -26.777 1.00 69.75 86 GLU A CA 1
ATOM 683 C C . GLU A 1 86 ? 19.102 1.143 -27.154 1.00 69.75 86 GLU A C 1
ATOM 685 O O . GLU A 1 86 ? 19.461 1.254 -28.329 1.00 69.75 86 GLU A O 1
ATOM 690 N N . LEU A 1 87 ? 19.754 1.779 -26.173 1.00 71.19 87 LEU A N 1
ATOM 691 C CA . LEU A 1 87 ? 20.959 2.586 -26.401 1.00 71.19 87 LEU A CA 1
ATOM 692 C C . LEU A 1 87 ? 22.194 1.724 -26.705 1.00 71.19 87 LEU A C 1
ATOM 694 O O . LEU A 1 87 ? 23.025 2.123 -27.526 1.00 71.19 87 LEU A O 1
ATOM 698 N N . LEU A 1 88 ? 22.326 0.557 -26.066 1.00 68.38 88 LEU A N 1
ATOM 699 C CA . LEU A 1 88 ? 23.388 -0.410 -26.354 1.00 68.38 88 LEU A CA 1
ATOM 700 C C . LEU A 1 88 ? 23.186 -1.069 -27.720 1.00 68.38 88 LEU A C 1
ATOM 702 O O . LEU A 1 88 ? 24.142 -1.181 -28.471 1.00 68.38 88 LEU A O 1
ATOM 706 N N . ASP A 1 89 ? 21.967 -1.452 -28.082 1.00 63.16 89 ASP A N 1
ATOM 707 C CA . ASP A 1 89 ? 21.666 -2.044 -29.389 1.00 63.16 89 ASP A CA 1
ATOM 708 C C . ASP A 1 89 ? 21.764 -1.002 -30.518 1.00 63.16 89 ASP A C 1
ATOM 710 O O . ASP A 1 89 ? 22.108 -1.334 -31.654 1.00 63.16 89 ASP A O 1
ATOM 714 N N . GLY A 1 90 ? 21.531 0.280 -30.209 1.00 56.81 90 GLY A N 1
ATOM 715 C CA . GLY A 1 90 ? 21.759 1.406 -31.118 1.00 56.81 90 GLY A CA 1
ATOM 716 C C . GLY A 1 90 ? 23.230 1.820 -31.273 1.00 56.81 90 GLY A C 1
ATOM 717 O O . GLY A 1 90 ? 23.569 2.511 -32.237 1.00 56.81 90 GLY A O 1
ATOM 718 N N . SER A 1 91 ? 24.122 1.399 -30.370 1.00 56.00 91 SER A N 1
ATOM 719 C CA . SER A 1 91 ? 25.561 1.673 -30.445 1.00 56.00 91 SER A CA 1
ATOM 720 C C . SER A 1 91 ? 26.330 0.372 -30.676 1.00 56.00 91 SER A C 1
ATOM 722 O O . SER A 1 91 ? 26.470 -0.464 -29.796 1.00 56.00 91 SER A O 1
ATOM 724 N N . GLY A 1 92 ? 26.816 0.194 -31.909 1.00 54.47 92 GLY A N 1
ATOM 725 C CA . GLY A 1 92 ? 27.540 -0.998 -32.367 1.00 54.47 92 GLY A CA 1
ATOM 726 C C . GLY A 1 92 ? 28.636 -1.526 -31.416 1.00 54.47 92 GLY A C 1
ATOM 727 O O . GLY A 1 92 ? 29.076 -0.845 -30.493 1.00 54.47 92 GLY A O 1
ATOM 728 N N . PRO A 1 93 ? 29.113 -2.757 -31.669 1.00 54.84 93 PRO A N 1
ATOM 729 C CA . PRO A 1 93 ? 29.650 -3.678 -30.669 1.00 54.84 93 PRO A CA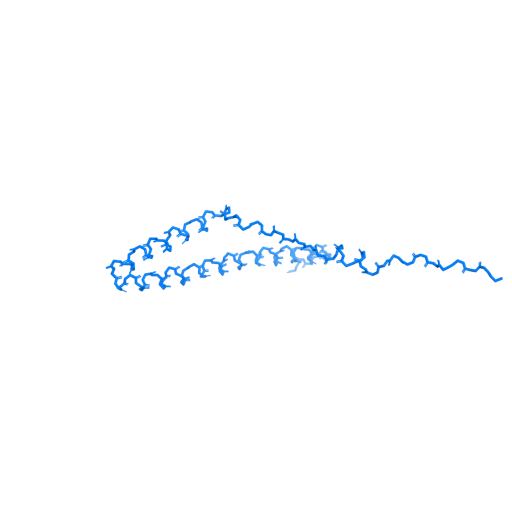 1
ATOM 730 C C . PRO A 1 93 ? 30.702 -3.043 -29.752 1.00 54.84 93 PRO A C 1
ATOM 732 O O . PRO A 1 93 ? 31.755 -2.599 -30.209 1.00 54.84 93 PRO A O 1
ATOM 735 N N . LEU A 1 94 ? 30.433 -3.073 -28.443 1.00 63.66 94 LEU A N 1
ATOM 736 C CA . LEU A 1 94 ? 31.391 -2.707 -27.401 1.00 63.66 94 LEU A CA 1
ATOM 737 C C . LEU A 1 94 ? 32.672 -3.559 -27.542 1.00 63.66 94 LEU A C 1
ATOM 739 O O . LEU A 1 94 ? 32.584 -4.794 -27.518 1.00 63.66 94 LEU A O 1
ATOM 743 N N . PRO A 1 95 ? 33.867 -2.948 -27.670 1.00 55.28 95 PRO A N 1
ATOM 744 C CA . PRO A 1 95 ? 35.116 -3.691 -27.691 1.00 55.28 95 PRO A CA 1
ATOM 745 C C . PRO A 1 95 ? 35.343 -4.303 -26.307 1.00 55.28 95 PRO A C 1
ATOM 747 O O . PRO A 1 95 ? 35.477 -3.599 -25.309 1.00 55.28 95 PRO A O 1
ATOM 750 N N . ARG A 1 96 ? 35.370 -5.637 -26.252 1.00 58.84 96 ARG A N 1
ATOM 751 C CA . ARG A 1 96 ? 35.868 -6.381 -25.092 1.00 58.84 96 ARG A CA 1
ATOM 752 C C . ARG A 1 96 ? 37.368 -6.103 -24.973 1.00 58.84 96 ARG A C 1
ATOM 754 O O . ARG A 1 96 ? 38.128 -6.549 -25.832 1.00 58.84 96 ARG A O 1
ATOM 761 N N . GLY A 1 97 ? 37.756 -5.358 -23.943 1.00 44.84 97 GLY A N 1
ATOM 762 C CA . GLY A 1 97 ? 39.133 -5.144 -23.500 1.00 44.84 97 GLY A CA 1
ATOM 763 C C . GLY A 1 97 ? 39.232 -5.424 -22.015 1.00 44.84 97 GLY A C 1
ATOM 764 O O . GLY A 1 97 ? 38.339 -4.932 -21.289 1.00 44.84 97 GLY A O 1
#

Radius of gyration: 25.92 Å; chains: 1; bounding box: 52×44×81 Å

Secondary structure (DSSP, 8-state):
----------TTTTTSSS-----------SHHHHHHHHHHHHHHHHHHH-TTHHHHHHHHHHHHHHHHHHHHHHHHHHHHHHHHHHHHHHS-PPP--

Foldseek 3Di:
DDDDPDPDPPPVVVVVVPDPPPPPVPPCPDPLVVVLVVQLVVLVVVCVVDVVSVVSNVVSVVVNVVVVVVVVVVVVVVVVVVVVVVVCVVDPDDDDD

pLDDT: mean 70.67, std 15.22, range [41.56, 91.38]

Organism: NCBI:txid1211322

Sequence (97 aa):
MTSKPLNVPPLAALKDEMEPRTRRSFFPSSIYTVFLILLNLAAFSVAVVDAKGLVLVVLSLMYTVHMRVQLTQREEQRRTNELLEELLDGSGPLPRG